Protein AF-A0A813J8B0-F1 (afdb_monomer_lite)

Sequence (92 aa):
GGNEGIFKSALQSSMMGQCNSQLHLLLPNALLQQALIPNGQLGEIANKCSIRIDLGQEVQPNLRQVTLSGGVAANAMASYFLQERALQWGGH

Foldseek 3Di:
DPPVVVVVVVVCCVVPFVPWDKDKDKDFLCLVVVPCPVVVNLVVLCVVLVWDWDWADDDPPRITIIMTIGGPVSSVSSVVSSVVSVVVVVVD

Secondary structure (DSSP, 8-state):
-HHHHHHHHHHHHHHTT--EEEEEEEEEHHHIIIIITTTTHHHHHHHHHT-EEEEEEEETTTEEEEEEEEEHHHHHHHHHHHHHHHHHHHT-

pLDDT: mean 87.13, std 13.28, range [48.5, 98.06]

Structure (mmCIF, N/CA/C/O backbone):
data_AF-A0A813J8B0-F1
#
_entry.id   AF-A0A813J8B0-F1
#
loop_
_atom_site.group_PDB
_atom_site.id
_atom_site.type_symbol
_atom_site.label_atom_id
_atom_site.label_alt_id
_atom_site.label_comp_id
_atom_site.label_asym_id
_atom_site.label_entity_id
_atom_site.label_seq_id
_atom_site.pdbx_PDB_ins_code
_atom_site.Cartn_x
_atom_site.Cartn_y
_atom_site.Cartn_z
_atom_site.occupancy
_atom_site.B_iso_or_equiv
_atom_site.auth_seq_id
_atom_site.auth_comp_id
_atom_site.auth_asym_id
_atom_site.auth_atom_id
_atom_site.pdbx_PDB_model_num
ATOM 1 N N .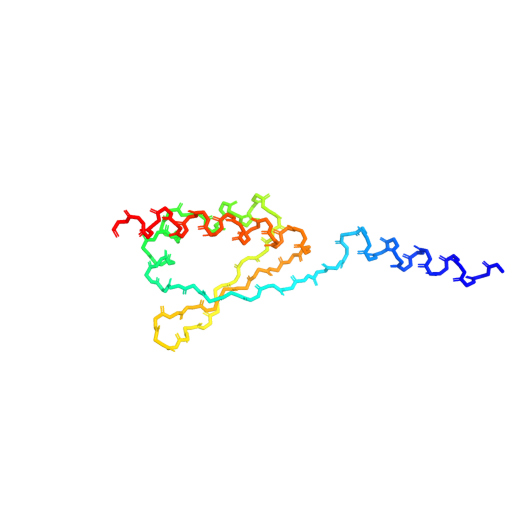 GLY A 1 1 ? 24.117 -28.010 -25.779 1.00 52.59 1 GLY A N 1
ATOM 2 C CA . GLY A 1 1 ? 24.251 -26.570 -25.483 1.00 52.59 1 GLY A CA 1
ATOM 3 C C . GLY A 1 1 ? 22.944 -25.778 -25.452 1.00 52.59 1 GLY A C 1
ATOM 4 O O . GLY A 1 1 ? 22.959 -24.704 -24.879 1.00 52.59 1 GLY A O 1
ATOM 5 N N . GLY A 1 2 ? 21.823 -26.245 -26.029 1.00 63.88 2 GLY A N 1
ATOM 6 C CA . GLY A 1 2 ? 20.597 -25.424 -26.138 1.00 63.88 2 GLY A CA 1
ATOM 7 C C . GLY A 1 2 ? 19.746 -25.288 -24.864 1.00 63.88 2 GLY A C 1
ATOM 8 O O . GLY A 1 2 ? 19.130 -24.250 -24.656 1.00 63.88 2 GLY A O 1
ATOM 9 N N . ASN A 1 3 ? 19.735 -26.297 -23.985 1.00 71.62 3 ASN A N 1
ATOM 10 C CA . ASN A 1 3 ? 18.796 -26.338 -22.852 1.00 71.62 3 ASN A CA 1
ATOM 11 C C . ASN A 1 3 ? 19.168 -25.375 -21.707 1.00 71.62 3 ASN A C 1
ATOM 13 O O . ASN A 1 3 ? 18.306 -24.798 -21.053 1.00 71.62 3 ASN A O 1
ATOM 17 N N . GLU A 1 4 ? 20.467 -25.170 -21.486 1.00 73.94 4 GLU A N 1
ATOM 18 C CA . GLU A 1 4 ? 20.974 -24.337 -20.391 1.00 73.94 4 GLU A CA 1
ATOM 19 C C . GLU A 1 4 ? 20.779 -22.837 -20.664 1.00 73.94 4 GLU A C 1
ATOM 21 O O . GLU A 1 4 ? 20.509 -22.068 -19.744 1.00 73.94 4 GLU A O 1
ATOM 26 N N . GLY A 1 5 ? 20.846 -22.426 -21.937 1.00 79.19 5 GLY A N 1
ATOM 27 C CA . GLY A 1 5 ? 20.574 -21.049 -22.354 1.00 79.19 5 GLY A CA 1
ATOM 28 C C . GLY A 1 5 ? 19.109 -20.655 -22.160 1.00 79.19 5 GLY A C 1
ATOM 29 O O . GLY A 1 5 ? 18.837 -19.560 -21.673 1.00 79.19 5 GLY A O 1
ATOM 30 N N . ILE A 1 6 ? 18.174 -21.565 -22.462 1.00 78.69 6 ILE A N 1
ATOM 31 C CA . ILE A 1 6 ? 16.728 -21.360 -22.260 1.00 78.69 6 ILE A CA 1
ATOM 32 C C . ILE A 1 6 ? 16.394 -21.302 -20.764 1.00 78.69 6 ILE A C 1
ATOM 34 O O . ILE A 1 6 ? 15.660 -20.426 -20.319 1.00 78.69 6 ILE A O 1
ATOM 38 N N . PHE A 1 7 ? 16.980 -22.191 -19.960 1.00 75.88 7 PHE A N 1
ATOM 39 C CA . PHE A 1 7 ? 16.775 -22.182 -18.513 1.00 75.88 7 PHE A CA 1
ATOM 40 C C . PHE A 1 7 ? 17.320 -20.907 -17.854 1.00 75.88 7 PHE A C 1
ATOM 42 O O . PHE A 1 7 ? 16.637 -20.288 -17.042 1.00 75.88 7 PHE A O 1
ATOM 49 N N . LYS A 1 8 ? 18.525 -20.466 -18.239 1.00 76.25 8 LYS A N 1
ATOM 50 C CA . LYS A 1 8 ? 19.129 -19.228 -17.722 1.00 76.25 8 LYS A CA 1
ATOM 51 C C . LYS A 1 8 ? 18.345 -17.983 -18.120 1.00 76.25 8 LYS A C 1
ATOM 53 O O . LYS A 1 8 ? 18.207 -17.086 -17.296 1.00 76.25 8 LYS A O 1
ATOM 58 N N . SER A 1 9 ? 17.800 -17.942 -19.334 1.00 72.50 9 SER A N 1
ATOM 59 C CA . SER A 1 9 ? 16.942 -16.834 -19.766 1.00 72.50 9 SER A CA 1
ATOM 60 C C . SER A 1 9 ? 15.593 -16.845 -19.046 1.00 72.50 9 SER A C 1
ATOM 62 O O . SER A 1 9 ? 15.185 -15.797 -18.565 1.00 72.50 9 SER A O 1
ATOM 64 N N . ALA A 1 10 ? 14.960 -18.005 -18.837 1.00 68.25 10 ALA A N 1
ATOM 65 C CA . ALA A 1 10 ? 13.753 -18.107 -18.010 1.00 68.25 10 ALA A CA 1
ATOM 66 C C . ALA A 1 10 ? 14.003 -17.682 -16.550 1.00 68.25 10 ALA A C 1
ATOM 68 O O . ALA A 1 10 ? 13.201 -16.950 -15.968 1.00 68.25 10 ALA A O 1
ATOM 69 N N . LEU A 1 11 ? 15.144 -18.077 -15.970 1.00 68.25 11 LEU A N 1
ATOM 70 C CA . LEU A 1 11 ? 15.556 -17.620 -14.644 1.00 68.25 11 LEU A CA 1
ATOM 71 C C . LEU A 1 11 ? 15.825 -16.112 -14.621 1.00 68.25 11 LEU A C 1
ATOM 73 O O . LEU A 1 11 ? 15.323 -15.437 -13.730 1.00 68.25 11 LEU A O 1
ATOM 77 N N . GLN A 1 12 ? 16.534 -15.555 -15.604 1.00 67.88 12 GLN A N 1
ATOM 78 C CA . GLN A 1 12 ? 16.731 -14.106 -15.713 1.00 67.88 12 GLN A CA 1
ATOM 79 C C . GLN A 1 12 ? 15.405 -13.359 -15.862 1.00 67.88 12 GLN A C 1
ATOM 81 O O . GLN A 1 12 ? 15.212 -12.362 -15.177 1.00 67.88 12 GLN A O 1
ATOM 86 N N . SER A 1 13 ? 14.458 -13.861 -16.656 1.00 61.97 13 SER A N 1
ATOM 87 C CA . SER A 1 13 ? 13.106 -13.300 -16.752 1.00 61.97 13 SER A CA 1
ATOM 88 C C . SER A 1 13 ? 12.356 -13.362 -15.418 1.00 61.97 13 SER A C 1
ATOM 90 O O . SER A 1 13 ? 11.639 -12.424 -15.078 1.00 61.97 13 SER A O 1
ATOM 92 N N . SER A 1 14 ? 12.558 -14.422 -14.628 1.00 57.41 14 SER A N 1
ATOM 93 C CA . SER A 1 14 ? 11.971 -14.540 -13.286 1.00 57.41 14 SER A CA 1
ATOM 94 C C . SER A 1 14 ? 12.663 -13.661 -12.229 1.00 57.41 14 SER A C 1
ATOM 96 O O . SER A 1 14 ? 12.026 -13.227 -11.272 1.00 57.41 14 SER A O 1
ATOM 98 N N . MET A 1 15 ? 13.956 -13.368 -12.408 1.00 58.25 15 MET A N 1
ATOM 99 C CA . MET A 1 15 ? 14.785 -12.585 -11.483 1.00 58.25 15 MET A CA 1
ATOM 100 C C . MET A 1 15 ? 14.793 -11.082 -11.806 1.00 58.25 15 MET A C 1
ATOM 102 O O . MET A 1 15 ? 15.022 -10.266 -10.917 1.00 58.25 15 MET A O 1
ATOM 106 N N . MET A 1 16 ? 14.508 -10.694 -13.052 1.00 53.62 16 MET A N 1
ATOM 107 C CA . MET A 1 16 ? 14.470 -9.307 -13.524 1.00 53.62 16 MET A CA 1
ATOM 108 C C . MET A 1 16 ? 13.027 -8.820 -13.699 1.00 53.62 16 MET A C 1
ATOM 110 O O . MET A 1 16 ? 12.552 -8.622 -14.811 1.00 53.62 16 MET A O 1
ATOM 114 N N . GLY A 1 17 ? 12.317 -8.614 -12.589 1.00 52.59 17 GLY A N 1
ATOM 115 C CA . GLY A 1 17 ? 11.209 -7.648 -12.516 1.00 52.59 17 GLY A CA 1
ATOM 116 C C . GLY A 1 17 ? 9.963 -7.883 -13.387 1.00 52.59 17 GLY A C 1
ATOM 117 O O . GLY A 1 17 ? 9.102 -7.009 -13.406 1.00 52.59 17 GLY A O 1
ATOM 118 N N . GLN A 1 18 ? 9.823 -9.018 -14.082 1.00 58.72 18 GLN A N 1
ATOM 119 C CA . GLN A 1 18 ? 8.665 -9.282 -14.957 1.00 58.72 18 GLN A CA 1
ATOM 120 C C . GLN A 1 18 ? 7.532 -10.068 -14.283 1.00 58.72 18 GLN A C 1
ATOM 122 O O . GLN A 1 18 ? 6.444 -10.200 -14.842 1.00 58.72 18 GLN A O 1
ATOM 127 N N . CYS A 1 19 ? 7.746 -10.557 -13.062 1.00 65.75 19 CYS A N 1
ATOM 128 C CA . CYS A 1 19 ? 6.723 -11.237 -12.277 1.00 65.75 19 CYS A CA 1
ATOM 129 C C . CYS A 1 19 ? 5.780 -10.195 -11.659 1.00 65.75 19 CYS A C 1
ATOM 131 O O . CYS A 1 19 ? 5.990 -9.755 -10.525 1.00 65.75 19 CYS A O 1
ATOM 133 N N . ASN A 1 20 ? 4.759 -9.769 -12.405 1.00 80.19 20 ASN A N 1
ATOM 134 C CA . ASN A 1 20 ? 3.662 -9.005 -11.820 1.00 80.19 20 ASN A CA 1
ATOM 135 C C . ASN A 1 20 ? 2.913 -9.925 -10.846 1.00 80.19 20 ASN A C 1
ATOM 137 O O . ASN A 1 20 ? 2.373 -10.959 -11.238 1.00 80.19 20 ASN A O 1
ATOM 141 N N . SER A 1 21 ? 2.959 -9.579 -9.567 1.00 90.56 21 SER A N 1
ATOM 142 C CA . SER A 1 21 ? 2.356 -10.326 -8.472 1.00 90.56 21 SER A CA 1
ATOM 143 C C . SER A 1 21 ? 1.240 -9.509 -7.842 1.00 90.56 21 SER A C 1
ATOM 145 O O . SER A 1 21 ? 1.279 -8.275 -7.842 1.00 90.56 21 SER A O 1
ATOM 147 N N . GLN A 1 22 ? 0.264 -10.206 -7.273 1.00 95.94 22 GLN A N 1
ATOM 148 C CA . GLN A 1 22 ? -0.810 -9.594 -6.507 1.00 95.94 22 GLN A CA 1
ATOM 149 C C . GLN A 1 22 ? -0.736 -10.069 -5.062 1.00 95.94 22 GLN A C 1
ATOM 151 O O . GLN A 1 22 ? -0.676 -11.269 -4.798 1.00 95.94 22 GLN A O 1
ATOM 156 N N . LEU A 1 23 ? -0.730 -9.121 -4.130 1.00 96.00 23 LEU A N 1
ATOM 157 C CA . LEU A 1 23 ? -0.836 -9.381 -2.701 1.00 96.00 23 LEU A CA 1
ATOM 158 C C . LEU A 1 23 ? -2.179 -8.843 -2.210 1.00 96.00 23 LEU A C 1
ATOM 160 O O . LEU A 1 23 ? -2.425 -7.638 -2.256 1.00 96.00 23 LEU A O 1
ATOM 164 N N . HIS A 1 24 ? -3.044 -9.744 -1.748 1.00 96.38 24 HIS A N 1
ATOM 165 C CA . HIS A 1 24 ? -4.342 -9.395 -1.181 1.00 96.38 24 HIS A CA 1
ATOM 166 C C . HIS A 1 24 ? -4.243 -9.306 0.340 1.00 96.38 24 HIS A C 1
ATOM 168 O O . HIS A 1 24 ? -3.781 -10.234 1.001 1.00 96.38 24 HIS A O 1
ATOM 174 N N . LEU A 1 25 ? -4.695 -8.183 0.885 1.00 95.38 25 LEU A N 1
ATOM 175 C CA . LEU A 1 25 ? -4.690 -7.867 2.306 1.00 95.38 25 LEU A CA 1
ATOM 176 C C . LEU A 1 25 ? -6.115 -7.550 2.757 1.00 95.38 25 LEU A C 1
ATOM 178 O O . LEU A 1 25 ? -6.917 -7.034 1.981 1.00 95.38 25 LEU A O 1
ATOM 182 N N . LEU A 1 26 ? -6.414 -7.812 4.026 1.00 95.44 26 LEU A N 1
ATOM 183 C CA . LEU A 1 26 ? -7.616 -7.310 4.684 1.00 95.44 26 LEU A CA 1
ATOM 184 C C . LEU A 1 26 ? -7.204 -6.213 5.656 1.00 95.44 26 LEU A C 1
ATOM 186 O O . LEU A 1 26 ? -6.394 -6.455 6.548 1.00 95.44 26 LEU A O 1
ATOM 190 N N . LEU A 1 27 ? -7.757 -5.015 5.478 1.00 94.94 27 LEU A N 1
ATOM 191 C CA . LEU A 1 27 ? -7.502 -3.878 6.359 1.00 94.94 27 LEU A CA 1
ATOM 192 C C . LEU A 1 27 ? -8.806 -3.388 6.996 1.00 94.94 27 LEU A C 1
ATOM 194 O O . LEU A 1 27 ? -9.842 -3.404 6.328 1.00 94.94 27 LEU A O 1
ATOM 198 N N . PRO A 1 28 ? -8.780 -2.914 8.254 1.00 95.00 28 PRO A N 1
ATOM 199 C CA . PRO A 1 28 ? -9.942 -2.286 8.867 1.00 95.00 28 PRO A CA 1
ATOM 200 C C . PRO A 1 28 ? -10.441 -1.097 8.046 1.00 95.00 28 PRO A C 1
ATOM 202 O O . PRO A 1 28 ? -9.669 -0.215 7.660 1.00 95.00 28 PRO A O 1
ATOM 205 N N . ASN A 1 29 ? -11.753 -1.032 7.830 1.00 94.62 29 ASN A N 1
ATOM 206 C CA . ASN A 1 29 ? -12.389 0.093 7.151 1.00 94.62 29 ASN A CA 1
ATOM 207 C C . ASN A 1 29 ? -12.114 1.415 7.875 1.00 94.62 29 ASN A C 1
ATOM 209 O O . ASN A 1 29 ? -11.880 2.425 7.218 1.00 94.62 29 ASN A O 1
ATOM 213 N N . ALA A 1 30 ? -12.096 1.404 9.212 1.00 93.69 30 ALA A N 1
ATOM 214 C CA . ALA A 1 30 ? -11.781 2.582 10.017 1.00 93.69 30 ALA A CA 1
ATOM 215 C C . ALA A 1 30 ? -10.376 3.121 9.706 1.00 93.69 30 ALA A C 1
ATOM 217 O O . ALA A 1 30 ? -10.240 4.295 9.379 1.00 93.69 30 ALA A O 1
ATOM 218 N N . LEU A 1 31 ? -9.355 2.257 9.686 1.00 93.56 31 LEU A N 1
ATOM 219 C CA . LEU A 1 31 ? -7.987 2.631 9.314 1.00 93.56 31 LEU A CA 1
ATOM 220 C C . LEU A 1 31 ? -7.937 3.260 7.913 1.00 93.56 31 LEU A C 1
ATOM 222 O O . LEU A 1 31 ? -7.331 4.314 7.712 1.00 93.56 31 LEU A O 1
ATOM 226 N N . LEU A 1 32 ? -8.597 2.635 6.935 1.00 93.94 32 LEU A N 1
ATOM 227 C CA . LEU A 1 32 ? -8.618 3.139 5.563 1.00 93.94 32 LEU A CA 1
ATOM 228 C C . LEU A 1 32 ? -9.307 4.504 5.462 1.00 93.94 32 LEU A C 1
ATOM 230 O O . LEU A 1 32 ? -8.733 5.437 4.907 1.00 93.94 32 LEU A O 1
ATOM 234 N N . GLN A 1 33 ? -10.519 4.623 6.000 1.00 93.50 33 GLN A N 1
ATOM 235 C CA . GLN A 1 33 ? -11.374 5.800 5.836 1.00 93.50 33 GLN A CA 1
ATOM 236 C C . GLN A 1 33 ? -10.980 6.972 6.735 1.00 93.50 33 GLN A C 1
ATOM 238 O O . GLN A 1 33 ? -11.246 8.112 6.377 1.00 93.50 33 GLN A O 1
ATOM 243 N N . GLN A 1 34 ? -10.363 6.715 7.889 1.00 92.19 34 GLN A N 1
ATOM 244 C CA . GLN A 1 34 ? -10.036 7.758 8.865 1.00 92.19 34 GLN A CA 1
ATOM 245 C C . GLN A 1 34 ? -8.568 8.185 8.799 1.00 92.19 34 GLN A C 1
ATOM 247 O O . GLN A 1 34 ? -8.258 9.314 9.163 1.00 92.19 34 GLN A O 1
ATOM 252 N N . ALA A 1 35 ? -7.666 7.319 8.321 1.00 91.00 35 ALA A N 1
ATOM 253 C CA . ALA A 1 35 ? -6.236 7.616 8.295 1.00 91.00 35 ALA A CA 1
ATOM 254 C C . ALA A 1 35 ? -5.611 7.500 6.902 1.00 91.00 35 ALA A C 1
ATOM 256 O O . ALA A 1 35 ? -5.013 8.467 6.433 1.00 91.00 35 ALA A O 1
ATOM 257 N N . LEU A 1 36 ? -5.726 6.355 6.224 1.00 92.94 36 LEU A N 1
ATOM 258 C CA . LEU A 1 36 ? -4.910 6.109 5.026 1.00 92.94 36 LEU A CA 1
ATOM 259 C C . LEU A 1 36 ? -5.388 6.890 3.789 1.00 92.94 36 LEU A C 1
ATOM 261 O O . LEU A 1 36 ? -4.559 7.391 3.027 1.00 92.94 36 LEU A O 1
ATOM 265 N N . ILE A 1 37 ? -6.705 6.995 3.579 1.00 94.06 37 ILE A N 1
ATOM 266 C CA . ILE A 1 37 ? -7.304 7.697 2.431 1.00 94.06 37 ILE A CA 1
ATOM 267 C C . ILE A 1 37 ? -7.273 9.222 2.620 1.00 94.06 37 ILE A C 1
ATOM 269 O O . ILE A 1 37 ? -6.739 9.891 1.734 1.00 94.06 37 ILE A O 1
ATOM 273 N N . PRO A 1 38 ? -7.772 9.801 3.736 1.00 93.38 38 PRO A N 1
ATOM 274 C CA . PRO A 1 38 ? -7.851 11.259 3.874 1.00 93.38 38 PRO A CA 1
ATOM 275 C C . PRO A 1 38 ? -6.483 11.940 3.848 1.00 93.38 38 PRO A C 1
ATOM 277 O O . PRO A 1 38 ? -6.344 13.034 3.313 1.00 93.38 38 PRO A O 1
ATOM 280 N N . ASN A 1 39 ? -5.462 11.268 4.384 1.00 91.38 39 ASN A N 1
ATOM 281 C CA . ASN A 1 39 ? -4.102 11.796 4.443 1.00 91.38 39 ASN A CA 1
ATOM 282 C C . ASN A 1 39 ? -3.275 11.473 3.183 1.00 91.38 39 ASN A C 1
ATOM 284 O O . ASN A 1 39 ? -2.065 11.668 3.192 1.00 91.38 39 ASN A O 1
ATOM 288 N N . GLY A 1 40 ? -3.880 10.913 2.125 1.00 93.38 40 GLY A N 1
ATOM 289 C CA . GLY A 1 40 ? -3.191 10.597 0.865 1.00 93.38 40 GLY A CA 1
ATOM 290 C C . GLY A 1 40 ? -2.135 9.484 0.950 1.00 93.38 40 GLY A C 1
ATOM 291 O O . GLY A 1 40 ? -1.420 9.233 -0.021 1.00 93.38 40 GLY A O 1
ATOM 292 N N . GLN A 1 41 ? -2.049 8.773 2.076 1.00 94.50 41 GLN A N 1
ATOM 293 C CA . GLN A 1 41 ? -0.953 7.847 2.383 1.00 94.50 41 GLN A CA 1
ATOM 294 C C . GLN A 1 41 ? -0.930 6.637 1.445 1.00 94.50 41 GLN A C 1
ATOM 296 O O . GLN A 1 41 ? 0.143 6.153 1.091 1.00 94.50 41 GLN A O 1
ATOM 301 N N . LEU A 1 42 ? -2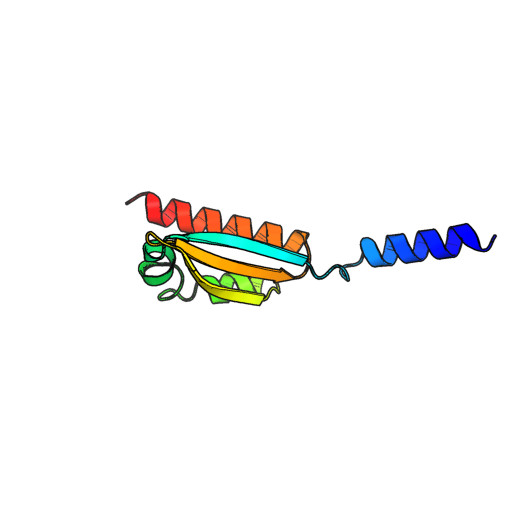.097 6.162 0.991 1.00 95.25 42 LEU A N 1
ATOM 302 C CA . LEU A 1 42 ? -2.157 5.091 -0.013 1.00 95.25 42 LEU A CA 1
ATOM 303 C C . LEU A 1 42 ? -1.512 5.516 -1.338 1.00 95.25 42 LEU A C 1
ATOM 305 O O . LEU A 1 42 ? -0.779 4.733 -1.939 1.00 95.25 42 LEU A O 1
ATOM 309 N N . GLY A 1 43 ? -1.750 6.755 -1.775 1.00 96.06 43 GLY A N 1
ATOM 310 C CA . GLY A 1 43 ? -1.147 7.299 -2.991 1.00 96.06 43 GLY A CA 1
ATOM 311 C C . GLY A 1 43 ? 0.366 7.466 -2.854 1.00 96.06 43 GLY A C 1
ATOM 312 O O . GLY A 1 43 ? 1.113 7.096 -3.757 1.00 96.06 43 GLY A O 1
ATOM 313 N N . GLU A 1 44 ? 0.833 7.949 -1.699 1.00 97.00 44 GLU A N 1
ATOM 314 C CA . GLU A 1 44 ? 2.266 8.039 -1.394 1.00 97.00 44 GLU A CA 1
ATOM 315 C C . GLU A 1 44 ? 2.955 6.672 -1.463 1.00 97.00 44 GLU A C 1
ATOM 317 O O . GLU A 1 44 ? 4.003 6.542 -2.099 1.00 97.00 44 GLU A O 1
ATOM 322 N N . ILE A 1 45 ? 2.362 5.644 -0.843 1.00 96.69 45 ILE A N 1
ATOM 323 C CA . ILE A 1 45 ? 2.904 4.278 -0.847 1.00 96.69 45 ILE A CA 1
ATOM 324 C C . ILE A 1 45 ? 2.919 3.714 -2.271 1.00 96.69 45 ILE A C 1
ATOM 326 O O . ILE A 1 45 ? 3.940 3.169 -2.693 1.00 96.69 45 ILE A O 1
ATOM 330 N N . ALA A 1 46 ? 1.830 3.879 -3.028 1.00 97.31 46 ALA A N 1
ATOM 331 C CA . ALA A 1 46 ? 1.742 3.422 -4.414 1.00 97.31 46 ALA A CA 1
ATOM 332 C C . ALA A 1 46 ? 2.862 4.020 -5.283 1.00 97.31 46 ALA A C 1
ATOM 334 O O . ALA A 1 46 ? 3.574 3.286 -5.970 1.00 97.31 46 ALA A O 1
ATOM 335 N N . ASN A 1 47 ? 3.083 5.334 -5.178 1.00 97.19 47 ASN A N 1
ATOM 336 C CA . ASN A 1 47 ? 4.133 6.036 -5.915 1.00 97.19 47 ASN A CA 1
ATOM 337 C C . ASN A 1 47 ? 5.537 5.600 -5.476 1.00 97.19 47 ASN A C 1
ATOM 339 O O . ASN A 1 47 ? 6.374 5.265 -6.312 1.00 97.19 47 ASN A O 1
ATOM 343 N N . LYS A 1 48 ? 5.793 5.554 -4.163 1.00 96.44 48 LYS A N 1
ATOM 344 C CA . LYS A 1 48 ? 7.106 5.201 -3.603 1.00 96.44 48 LYS A CA 1
ATOM 345 C C . LYS A 1 48 ? 7.525 3.777 -3.962 1.00 96.44 48 LYS A C 1
ATOM 347 O O . LYS A 1 48 ? 8.696 3.531 -4.233 1.00 96.44 48 LYS A O 1
ATOM 352 N N . CYS A 1 49 ? 6.576 2.846 -3.960 1.00 95.44 49 CYS A N 1
ATOM 353 C CA . CYS A 1 49 ? 6.834 1.445 -4.273 1.00 95.44 49 CYS A CA 1
ATOM 354 C C . CYS A 1 49 ? 6.665 1.121 -5.764 1.00 95.44 49 CYS A C 1
ATOM 356 O O . CYS A 1 49 ? 6.987 0.007 -6.157 1.00 95.44 49 CYS A O 1
ATOM 358 N N . SER A 1 50 ? 6.200 2.064 -6.595 1.00 95.19 50 SER A N 1
ATOM 359 C CA . SER A 1 50 ? 5.869 1.816 -8.007 1.00 95.19 50 SER A CA 1
ATOM 360 C C . SER A 1 50 ? 4.905 0.633 -8.182 1.00 95.19 50 SER A C 1
ATOM 362 O O . SER A 1 50 ? 5.135 -0.266 -8.993 1.00 95.19 50 SER A O 1
ATOM 364 N N . ILE A 1 51 ? 3.827 0.623 -7.391 1.00 95.56 51 ILE A N 1
ATOM 365 C CA . ILE A 1 51 ? 2.774 -0.401 -7.436 1.00 95.56 51 ILE A CA 1
ATOM 366 C C . ILE A 1 51 ? 1.400 0.224 -7.654 1.00 95.56 51 ILE A C 1
ATOM 368 O O . ILE A 1 51 ? 1.185 1.410 -7.405 1.00 95.56 51 ILE A O 1
ATOM 372 N N . ARG A 1 52 ? 0.433 -0.605 -8.041 1.00 97.31 52 ARG A N 1
ATOM 373 C CA . ARG A 1 52 ? -0.986 -0.249 -8.018 1.00 97.31 52 ARG A CA 1
ATOM 374 C C . ARG A 1 52 ? -1.625 -0.757 -6.727 1.00 97.31 52 ARG A C 1
ATOM 376 O O . ARG A 1 52 ? -1.398 -1.900 -6.339 1.00 97.31 52 ARG A O 1
ATOM 383 N N . ILE A 1 53 ? -2.431 0.088 -6.089 1.00 97.56 53 ILE A N 1
ATOM 384 C CA . ILE A 1 53 ? -3.217 -0.265 -4.904 1.00 97.56 53 ILE A CA 1
ATOM 385 C C . ILE A 1 53 ? -4.693 -0.141 -5.260 1.00 97.56 53 ILE A C 1
ATOM 387 O O . ILE A 1 53 ? -5.167 0.951 -5.566 1.00 97.56 53 ILE A O 1
ATOM 391 N N . ASP A 1 54 ? -5.415 -1.254 -5.203 1.00 97.25 54 ASP A N 1
ATOM 392 C CA . ASP A 1 54 ? -6.852 -1.302 -5.453 1.00 97.25 54 ASP A CA 1
ATOM 393 C C . ASP A 1 54 ? -7.613 -1.569 -4.155 1.00 97.25 54 ASP A C 1
ATOM 395 O O . ASP A 1 54 ? -7.291 -2.492 -3.403 1.00 97.25 54 ASP A O 1
ATOM 399 N N . LEU A 1 55 ? -8.654 -0.773 -3.914 1.00 95.69 55 LEU A N 1
ATOM 400 C CA . LEU A 1 55 ? -9.615 -1.004 -2.842 1.00 95.69 55 LEU A CA 1
ATOM 401 C C . LEU A 1 55 ? -10.749 -1.875 -3.387 1.00 95.69 55 LEU A C 1
ATOM 403 O O . LEU A 1 55 ? -11.520 -1.444 -4.242 1.00 95.69 55 LEU A O 1
ATOM 407 N N . GLY A 1 56 ? -10.814 -3.112 -2.909 1.00 93.06 56 GLY A N 1
ATOM 408 C CA . GLY A 1 56 ? -11.840 -4.084 -3.255 1.00 93.06 56 GLY A CA 1
ATOM 409 C C . GLY A 1 56 ? -13.102 -3.944 -2.407 1.00 93.06 56 GLY A C 1
ATOM 410 O O . GLY A 1 56 ? -13.356 -2.915 -1.774 1.00 93.06 56 GLY A O 1
ATOM 411 N N . GLN A 1 57 ? -13.901 -5.011 -2.400 1.00 92.00 57 GLN A N 1
ATOM 412 C CA . GLN A 1 57 ? -15.149 -5.053 -1.647 1.00 92.00 57 GLN A CA 1
ATOM 413 C C . GLN A 1 57 ? -14.909 -5.041 -0.133 1.00 92.00 57 GLN A C 1
ATOM 415 O O . GLN A 1 57 ? -13.866 -5.462 0.378 1.00 92.00 57 GLN A O 1
ATOM 420 N N . GLU A 1 58 ? -15.914 -4.544 0.577 1.00 92.31 58 GLU A N 1
ATOM 421 C CA . GLU A 1 58 ? -16.004 -4.673 2.022 1.00 92.31 58 GLU A CA 1
ATOM 422 C C . GLU A 1 58 ? -16.340 -6.120 2.394 1.00 92.31 58 GLU A C 1
ATOM 424 O O . GLU A 1 58 ? -17.282 -6.712 1.870 1.00 92.31 58 GLU A O 1
ATOM 429 N N . VAL A 1 59 ? -15.545 -6.680 3.299 1.00 91.44 59 VAL A N 1
ATOM 430 C CA . VAL A 1 59 ? -15.706 -8.016 3.861 1.00 91.44 59 VAL A CA 1
ATOM 431 C C . VAL A 1 59 ? -16.185 -7.848 5.297 1.00 91.44 59 VAL A C 1
ATOM 433 O O . VAL A 1 59 ? -15.559 -7.163 6.107 1.00 91.44 59 VAL A O 1
ATOM 436 N N . GLN A 1 60 ? -17.331 -8.442 5.617 1.00 84.56 60 GLN A N 1
ATOM 437 C CA . GLN A 1 60 ? -17.939 -8.264 6.931 1.00 84.56 60 GLN A CA 1
ATOM 438 C C . GLN A 1 60 ? -17.184 -9.042 8.027 1.00 84.56 60 GLN A C 1
ATOM 440 O O . GLN A 1 60 ? -16.755 -10.170 7.773 1.00 84.56 60 GLN A O 1
ATOM 445 N N . PRO A 1 61 ? -17.092 -8.497 9.259 1.00 85.75 61 PRO A N 1
ATOM 446 C CA . PRO A 1 61 ? -17.469 -7.137 9.656 1.00 85.75 61 PRO A CA 1
ATOM 447 C C . PRO A 1 61 ? -16.307 -6.135 9.492 1.00 85.75 61 PRO A C 1
ATOM 449 O O . PRO A 1 61 ? -15.208 -6.365 9.988 1.00 85.75 61 PRO A O 1
A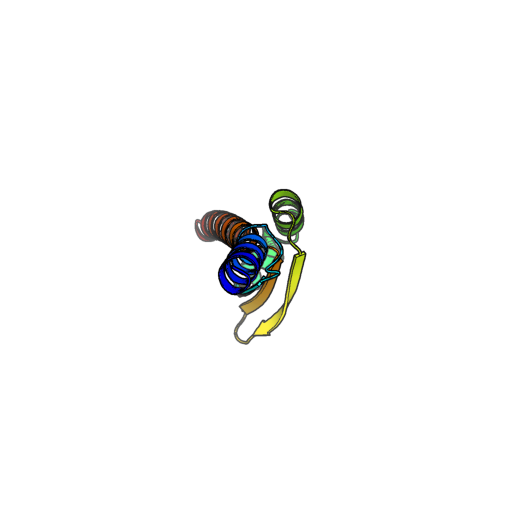TOM 452 N N . ASN A 1 62 ? -16.577 -4.976 8.880 1.00 91.69 62 ASN A N 1
ATOM 453 C CA . ASN A 1 62 ? -15.708 -3.785 8.879 1.00 91.69 62 ASN A CA 1
ATOM 454 C C . ASN A 1 62 ? -14.273 -3.967 8.339 1.00 91.69 62 ASN A C 1
ATOM 456 O O . ASN A 1 62 ? -13.386 -3.183 8.691 1.00 91.69 62 ASN A O 1
ATOM 460 N N . LEU A 1 63 ? -14.019 -4.956 7.484 1.00 95.19 63 LEU A N 1
ATOM 461 C CA . LEU A 1 63 ? -12.748 -5.109 6.776 1.00 95.19 63 LEU A CA 1
ATOM 462 C C . LEU A 1 63 ? -12.932 -4.754 5.304 1.00 95.19 63 LEU A C 1
ATOM 464 O O . LEU A 1 63 ? -14.011 -4.898 4.744 1.00 95.19 63 LEU A O 1
ATOM 468 N N . ARG A 1 64 ? -11.869 -4.330 4.634 1.00 95.62 64 ARG A N 1
ATOM 469 C CA . ARG A 1 64 ? -11.862 -4.139 3.184 1.00 95.62 64 ARG A CA 1
ATOM 470 C C . ARG A 1 64 ? -10.679 -4.852 2.579 1.00 95.62 64 ARG A C 1
ATOM 472 O O . ARG A 1 64 ? -9.562 -4.764 3.092 1.00 95.62 64 ARG A O 1
ATOM 479 N N . GLN A 1 65 ? -10.939 -5.541 1.474 1.00 96.69 65 GLN A N 1
ATOM 480 C CA . GLN A 1 65 ? -9.876 -6.125 0.679 1.00 96.69 65 GLN A CA 1
ATOM 481 C C . GLN A 1 65 ? -9.062 -5.011 0.021 1.00 96.69 65 GLN A C 1
ATOM 483 O O . GLN A 1 65 ? -9.610 -4.126 -0.631 1.00 96.69 65 GLN A O 1
ATOM 488 N N . VAL A 1 66 ? -7.746 -5.075 0.161 1.00 97.00 66 VAL A N 1
ATOM 489 C CA . VAL A 1 66 ? -6.794 -4.209 -0.530 1.00 97.00 66 VAL A CA 1
ATOM 490 C C . VAL A 1 66 ? -5.873 -5.088 -1.355 1.00 97.00 66 VAL A C 1
ATOM 492 O O . VAL A 1 66 ? -5.321 -6.059 -0.845 1.00 97.00 66 VAL A O 1
ATOM 495 N N . THR A 1 67 ? -5.725 -4.770 -2.635 1.00 98.06 67 THR A N 1
ATOM 496 C CA . THR A 1 67 ? -4.865 -5.524 -3.550 1.00 98.06 67 THR A CA 1
ATOM 497 C C . THR A 1 67 ? -3.678 -4.669 -3.956 1.00 98.06 67 THR A C 1
ATOM 499 O O . THR A 1 67 ? -3.858 -3.582 -4.498 1.00 98.06 67 THR A O 1
ATOM 502 N N . LEU A 1 68 ? -2.472 -5.170 -3.701 1.00 97.75 68 LEU A N 1
ATOM 503 C CA . LEU A 1 68 ? -1.214 -4.579 -4.149 1.00 97.75 68 LEU A CA 1
ATOM 504 C C . LEU A 1 68 ? -0.762 -5.322 -5.406 1.00 97.75 68 LEU A C 1
ATOM 506 O O . LEU A 1 68 ? -0.556 -6.533 -5.346 1.00 97.75 68 LEU A O 1
ATOM 510 N N . SER A 1 69 ? -0.638 -4.625 -6.532 1.00 96.62 69 SER A N 1
ATOM 511 C CA . SER A 1 69 ? -0.220 -5.208 -7.811 1.00 96.62 69 SER A CA 1
ATOM 512 C C . SER A 1 69 ? 1.108 -4.611 -8.265 1.00 96.62 69 SER A C 1
ATOM 514 O O . SER A 1 69 ? 1.215 -3.396 -8.454 1.00 96.62 69 SER A O 1
ATOM 516 N N . GLY A 1 70 ? 2.108 -5.464 -8.470 1.00 93.62 70 GLY A N 1
ATOM 517 C CA . GLY A 1 70 ? 3.467 -5.058 -8.813 1.00 93.62 70 GLY A CA 1
ATOM 518 C C . GLY A 1 70 ? 4.484 -6.176 -8.595 1.00 93.62 70 GLY A C 1
ATOM 519 O O . GLY A 1 70 ? 4.131 -7.335 -8.368 1.00 93.62 70 GLY A O 1
ATOM 520 N N . GLY A 1 71 ? 5.773 -5.844 -8.664 1.00 91.50 71 GLY A N 1
ATOM 521 C CA . GLY A 1 71 ? 6.833 -6.808 -8.362 1.00 91.50 71 GLY A CA 1
ATOM 522 C C . GLY A 1 71 ? 6.754 -7.298 -6.912 1.00 91.50 71 GLY A C 1
ATOM 523 O O . GLY A 1 71 ? 6.400 -6.535 -6.017 1.00 91.50 71 GLY A O 1
ATOM 524 N N . VAL A 1 72 ? 7.127 -8.555 -6.658 1.00 91.31 72 VAL A N 1
ATOM 525 C CA . VAL A 1 72 ? 7.034 -9.176 -5.318 1.00 91.31 72 VAL A CA 1
ATOM 526 C C . VAL A 1 72 ? 7.724 -8.331 -4.241 1.00 91.31 72 VAL A C 1
ATOM 528 O O . VAL A 1 72 ? 7.137 -8.058 -3.197 1.00 91.31 72 VAL A O 1
ATOM 531 N N . ALA A 1 73 ? 8.943 -7.852 -4.513 1.00 91.75 73 ALA A N 1
ATOM 532 C CA . ALA A 1 73 ? 9.678 -6.990 -3.586 1.00 91.75 73 ALA A CA 1
ATOM 533 C C . ALA A 1 73 ? 8.979 -5.637 -3.358 1.00 91.75 73 ALA A C 1
ATOM 535 O O . ALA A 1 73 ? 8.942 -5.139 -2.235 1.00 91.75 73 ALA A O 1
ATOM 536 N N . ALA A 1 74 ? 8.381 -5.061 -4.403 1.00 94.12 74 ALA A N 1
ATOM 537 C CA . ALA A 1 74 ? 7.642 -3.806 -4.315 1.00 94.12 74 ALA A CA 1
ATOM 538 C C . ALA A 1 74 ? 6.359 -3.956 -3.482 1.00 94.12 74 ALA A C 1
ATOM 540 O O . ALA A 1 74 ? 6.088 -3.131 -2.610 1.00 94.12 74 ALA A O 1
ATOM 541 N N . ASN A 1 75 ? 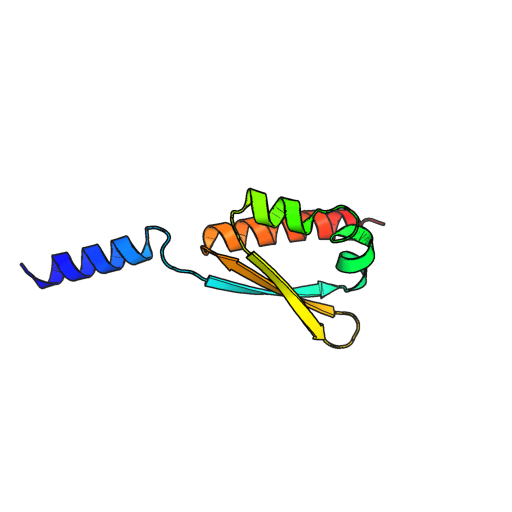5.623 -5.053 -3.679 1.00 95.75 75 ASN A N 1
ATOM 542 C CA . ASN A 1 75 ? 4.456 -5.403 -2.873 1.00 95.75 75 ASN A CA 1
ATOM 543 C C . ASN A 1 75 ? 4.835 -5.648 -1.406 1.00 95.75 75 ASN A C 1
ATOM 545 O O . ASN A 1 75 ? 4.137 -5.173 -0.512 1.00 95.75 75 ASN A O 1
ATOM 549 N N . ALA A 1 76 ? 5.954 -6.334 -1.146 1.00 95.56 76 ALA A N 1
ATOM 550 C CA . ALA A 1 76 ? 6.456 -6.539 0.211 1.00 95.56 76 ALA A CA 1
ATOM 551 C C . ALA A 1 76 ? 6.780 -5.201 0.900 1.00 95.56 76 ALA A C 1
ATOM 553 O O . ALA A 1 76 ? 6.304 -4.956 2.008 1.00 95.56 76 ALA A O 1
ATOM 554 N N . MET A 1 77 ? 7.497 -4.292 0.228 1.00 96.88 77 MET A N 1
ATOM 555 C CA . MET A 1 77 ? 7.776 -2.952 0.767 1.00 96.88 77 MET A CA 1
ATOM 556 C C . MET A 1 77 ? 6.500 -2.143 1.027 1.00 96.88 77 MET A C 1
ATOM 558 O O . MET A 1 77 ? 6.369 -1.521 2.079 1.00 96.88 77 MET A O 1
ATOM 562 N N . ALA A 1 78 ? 5.538 -2.166 0.105 1.00 97.50 78 ALA A N 1
ATOM 563 C CA . ALA A 1 78 ? 4.266 -1.481 0.299 1.00 97.50 78 ALA A CA 1
ATOM 564 C C . ALA A 1 78 ? 3.478 -2.055 1.486 1.00 97.50 78 ALA A C 1
ATOM 566 O O . ALA A 1 78 ? 2.914 -1.296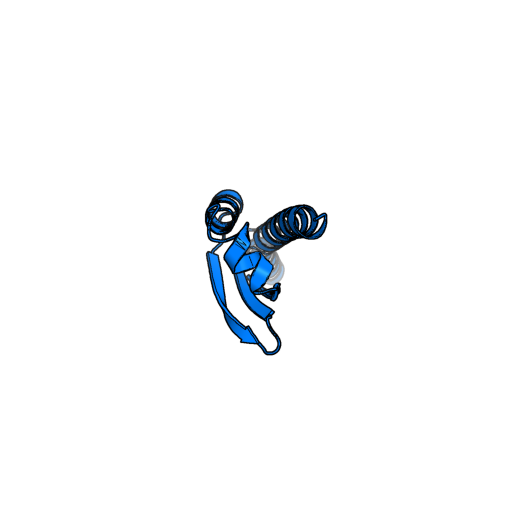 2.272 1.00 97.50 78 ALA A O 1
ATOM 567 N N . SER A 1 79 ? 3.488 -3.381 1.661 1.00 96.94 79 SER A N 1
ATOM 568 C CA . SER A 1 79 ? 2.863 -4.033 2.816 1.00 96.94 79 SER A CA 1
ATOM 569 C C . SER A 1 79 ? 3.510 -3.612 4.140 1.00 96.94 79 SER A C 1
ATOM 571 O O . SER A 1 79 ? 2.797 -3.357 5.107 1.00 96.94 79 SER A O 1
ATOM 573 N N . TYR A 1 80 ? 4.836 -3.443 4.165 1.00 97.00 80 TYR A N 1
ATOM 574 C CA . TYR A 1 80 ? 5.562 -2.944 5.330 1.00 97.00 80 TYR A CA 1
ATOM 575 C C . TYR A 1 80 ? 5.155 -1.505 5.682 1.00 97.00 80 TYR A C 1
ATOM 577 O O . TYR A 1 80 ? 4.784 -1.237 6.822 1.00 97.00 80 TYR A O 1
ATOM 585 N N . PHE A 1 81 ? 5.106 -0.591 4.705 1.00 96.50 81 PHE A N 1
ATOM 586 C CA . PHE A 1 81 ? 4.643 0.778 4.966 1.00 96.50 81 PHE A CA 1
ATOM 587 C C . PHE A 1 81 ? 3.187 0.826 5.440 1.00 96.50 81 PHE A C 1
ATOM 589 O O . PHE A 1 81 ? 2.856 1.618 6.321 1.00 96.50 81 PHE A O 1
ATOM 596 N N . LEU A 1 82 ? 2.311 -0.026 4.897 1.00 95.38 82 LEU A N 1
ATOM 597 C CA . LEU A 1 82 ? 0.931 -0.137 5.378 1.00 95.38 82 LEU A CA 1
ATOM 598 C C . LEU A 1 82 ? 0.876 -0.594 6.841 1.00 95.38 82 LEU A C 1
ATOM 600 O O . LEU A 1 82 ? 0.086 -0.048 7.609 1.00 95.38 82 LEU A O 1
ATOM 604 N N . GLN A 1 83 ? 1.724 -1.546 7.237 1.00 94.19 83 GLN A N 1
ATOM 605 C CA . GLN A 1 83 ? 1.823 -2.003 8.626 1.00 94.19 83 GLN A CA 1
ATOM 606 C C . GLN A 1 83 ? 2.314 -0.892 9.558 1.00 94.19 83 GLN A C 1
ATOM 608 O O . GLN A 1 83 ? 1.722 -0.696 10.615 1.00 94.19 83 GLN A O 1
ATOM 613 N N . GLU A 1 84 ? 3.328 -0.118 9.166 1.00 93.88 84 GLU A N 1
ATOM 614 C CA . GLU A 1 84 ? 3.800 1.015 9.974 1.00 93.88 84 GLU A CA 1
ATOM 615 C C . GLU A 1 84 ? 2.695 2.052 10.210 1.00 93.88 84 GLU A C 1
ATOM 617 O O . GLU A 1 84 ? 2.487 2.489 11.342 1.00 93.88 84 GLU A O 1
ATOM 622 N N . ARG A 1 85 ? 1.937 2.416 9.166 1.00 91.44 85 ARG A N 1
ATOM 623 C CA . ARG A 1 85 ? 0.813 3.360 9.302 1.00 91.44 85 ARG A CA 1
ATOM 624 C C . ARG A 1 85 ? -0.319 2.774 10.150 1.00 91.44 85 ARG A C 1
ATOM 626 O O . ARG A 1 85 ? -0.926 3.495 10.938 1.00 91.44 85 ARG A O 1
ATOM 633 N N . ALA A 1 86 ? -0.587 1.473 10.024 1.00 90.19 86 ALA A N 1
ATOM 634 C CA . ALA A 1 86 ? -1.574 0.783 10.850 1.00 90.19 86 ALA A CA 1
ATOM 635 C C . ALA A 1 86 ? -1.185 0.795 12.337 1.00 90.19 86 ALA A C 1
ATOM 637 O O . ALA A 1 86 ? -2.032 1.066 13.185 1.00 90.19 86 ALA A O 1
ATOM 638 N N . LEU A 1 87 ? 0.094 0.563 12.651 1.00 90.62 87 LEU A N 1
ATOM 639 C CA . LEU A 1 87 ? 0.619 0.629 14.018 1.00 90.62 87 LEU A CA 1
ATOM 640 C C . LEU A 1 87 ? 0.543 2.048 14.593 1.00 90.62 87 LEU A C 1
ATOM 642 O O . LEU A 1 87 ? 0.169 2.216 15.749 1.00 90.62 87 LEU A O 1
ATOM 646 N N . GLN A 1 88 ? 0.842 3.069 13.786 1.00 86.94 88 GLN A N 1
ATOM 647 C CA . GLN A 1 88 ? 0.711 4.474 14.194 1.00 86.94 88 GLN A CA 1
ATOM 648 C C . GLN A 1 88 ? -0.742 4.856 14.507 1.00 86.94 88 GLN A C 1
ATOM 650 O O . GLN A 1 88 ? -0.984 5.643 15.418 1.00 86.94 88 G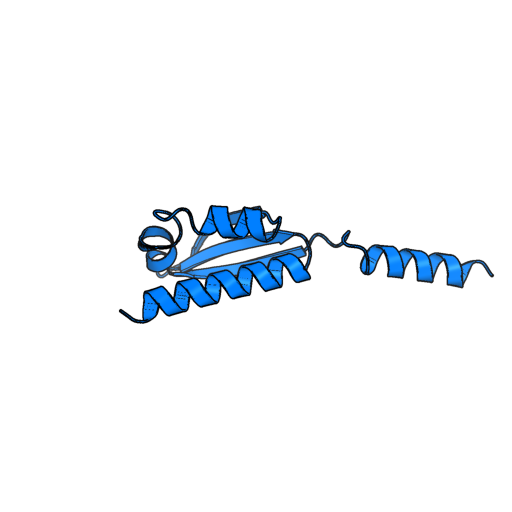LN A O 1
ATOM 655 N N . TRP A 1 89 ? -1.708 4.295 13.773 1.00 86.12 89 TRP A N 1
ATOM 656 C CA . TRP A 1 89 ? -3.134 4.523 14.013 1.00 86.12 89 TRP A CA 1
ATOM 657 C C . TRP A 1 89 ? -3.660 3.757 15.236 1.00 86.12 89 TRP A C 1
ATOM 659 O O . TRP A 1 89 ? -4.415 4.317 16.020 1.00 86.12 89 TRP A O 1
ATOM 669 N N . GLY A 1 90 ? -3.243 2.499 15.424 1.00 73.81 90 GLY A N 1
ATOM 670 C CA . GLY A 1 90 ? -3.684 1.643 16.535 1.00 73.81 90 GLY A CA 1
ATOM 671 C C . GLY A 1 90 ? -3.055 1.956 17.899 1.00 73.81 90 GLY A C 1
ATOM 672 O O . GLY A 1 90 ? -3.397 1.310 18.882 1.00 73.81 90 GLY A O 1
ATOM 673 N N . GLY A 1 91 ? -2.127 2.915 17.964 1.00 59.84 91 GLY A N 1
ATOM 674 C CA . GLY A 1 91 ? -1.576 3.447 19.214 1.00 59.84 91 GLY A CA 1
ATOM 675 C C . GLY A 1 91 ? -2.428 4.542 19.876 1.00 59.84 91 GLY A C 1
ATOM 676 O O . GLY A 1 91 ? -1.932 5.180 20.803 1.00 59.84 91 GLY A O 1
ATOM 677 N N . HIS A 1 92 ? -3.647 4.793 19.381 1.00 48.50 92 HIS A N 1
ATOM 678 C CA . HIS A 1 92 ? -4.651 5.688 19.973 1.00 48.50 92 HIS A CA 1
ATOM 679 C C . HIS A 1 92 ? -5.772 4.904 20.658 1.00 48.50 92 HIS A C 1
ATOM 681 O O . HIS A 1 92 ? -6.222 3.890 20.078 1.00 48.50 92 HIS A O 1
#

Radius of gyration: 16.98 Å; chains: 1; bounding box: 42×38×46 Å

Organism: Polarella glacialis (NCBI:txid89957)